Protein AF-A0AAU3Q552-F1 (afdb_monomer_lite)

Secondary structure (DSSP, 8-state):
--HHHHHHHHTT------HHHHHHHHHHHHHHHHHHHHHHHHHHHHHHHHHHTT--HHHHHHHHHHHHHHHHHH----GGGSS-HHHHHHHHHHHHHHHHHHHHTT--STTHHHHHHHHHHHHHHHHHS--S-GGGHHHHHHHHTT-------

Structure (mmCIF, N/CA/C/O backbone):
data_AF-A0AAU3Q552-F1
#
_entry.id   AF-A0AAU3Q552-F1
#
loop_
_atom_site.group_PDB
_atom_site.id
_atom_site.type_symbol
_atom_site.label_atom_id
_atom_site.label_alt_id
_atom_site.label_comp_id
_atom_site.label_asym_id
_atom_site.label_entity_id
_atom_site.label_seq_id
_atom_site.pdbx_PDB_ins_code
_atom_site.Cartn_x
_atom_site.Cartn_y
_atom_site.Cartn_z
_atom_site.occupancy
_atom_site.B_iso_or_equiv
_atom_site.auth_seq_id
_atom_site.auth_comp_id
_atom_site.auth_asym_id
_atom_site.auth_atom_id
_atom_site.pdbx_PDB_model_num
ATOM 1 N N . MET A 1 1 ? 20.291 10.637 -8.465 1.00 35.97 1 MET A N 1
ATOM 2 C CA . MET A 1 1 ? 19.958 10.539 -9.904 1.00 35.97 1 MET A CA 1
ATOM 3 C C . MET A 1 1 ? 18.824 9.532 -10.038 1.00 35.97 1 MET A C 1
ATOM 5 O O . MET A 1 1 ? 18.978 8.457 -9.474 1.00 35.97 1 MET A O 1
ATOM 9 N N . PRO A 1 2 ? 17.691 9.865 -10.677 1.00 43.19 2 PRO A N 1
ATOM 10 C CA . PRO A 1 2 ? 16.568 8.935 -10.830 1.00 43.19 2 PRO A CA 1
ATOM 11 C C . PRO A 1 2 ? 16.908 7.802 -11.822 1.00 43.19 2 PRO A C 1
ATOM 13 O O . PRO A 1 2 ? 17.617 8.043 -12.803 1.00 43.19 2 PRO A O 1
ATOM 16 N N . LEU A 1 3 ? 16.393 6.586 -11.583 1.00 39.28 3 LEU A N 1
ATOM 17 C CA . LEU A 1 3 ? 16.680 5.352 -12.345 1.00 39.28 3 LEU A CA 1
ATOM 18 C C . LEU A 1 3 ? 16.612 5.508 -13.887 1.00 39.28 3 LEU A C 1
ATOM 20 O O . LEU A 1 3 ? 17.524 5.027 -14.566 1.00 39.28 3 LEU A O 1
ATOM 24 N N . PRO A 1 4 ? 15.654 6.261 -14.471 1.00 38.00 4 PRO A N 1
ATOM 25 C CA . PRO A 1 4 ? 15.599 6.469 -15.923 1.00 38.00 4 PRO A CA 1
ATOM 26 C C . PRO A 1 4 ? 16.820 7.210 -16.500 1.00 38.00 4 PRO A C 1
ATOM 28 O O . PRO A 1 4 ? 17.238 6.955 -17.632 1.00 38.00 4 PRO A O 1
ATOM 31 N N . GLN A 1 5 ? 17.433 8.114 -15.727 1.00 40.22 5 GLN A N 1
ATOM 32 C CA . GLN A 1 5 ? 18.609 8.882 -16.159 1.00 40.22 5 GLN A CA 1
ATOM 33 C C . GLN A 1 5 ? 19.901 8.056 -16.069 1.00 40.22 5 GLN A C 1
ATOM 35 O O . GLN A 1 5 ? 20.788 8.218 -16.906 1.00 40.22 5 GLN A O 1
ATOM 40 N N . LEU A 1 6 ? 19.982 7.133 -15.104 1.00 41.03 6 LEU A N 1
ATOM 41 C CA . LEU A 1 6 ? 21.106 6.206 -14.943 1.00 41.03 6 LEU A CA 1
ATOM 42 C C . LEU A 1 6 ? 21.153 5.192 -16.097 1.00 41.03 6 LEU A C 1
ATOM 44 O O . LEU A 1 6 ? 22.203 4.977 -16.698 1.00 41.03 6 LEU A O 1
ATOM 48 N N . LEU A 1 7 ? 19.997 4.636 -16.468 1.00 40.50 7 LEU A N 1
ATOM 49 C CA . LEU A 1 7 ? 19.869 3.709 -17.596 1.00 40.50 7 LEU A CA 1
ATOM 50 C C . LEU A 1 7 ? 20.192 4.392 -18.936 1.00 40.50 7 LEU A C 1
ATOM 52 O O . LEU A 1 7 ? 20.892 3.822 -19.772 1.00 40.50 7 LEU A O 1
ATOM 56 N N . SER A 1 8 ? 19.800 5.660 -19.092 1.00 42.00 8 SER A N 1
ATOM 57 C CA . SER A 1 8 ? 20.157 6.487 -20.257 1.00 42.00 8 SER A CA 1
ATOM 58 C C . SER A 1 8 ? 21.649 6.861 -20.317 1.00 42.00 8 SER A C 1
ATOM 60 O O . SER A 1 8 ? 22.193 7.096 -21.395 1.00 42.00 8 SER A O 1
ATOM 62 N N . ALA A 1 9 ? 22.338 6.949 -19.174 1.00 39.03 9 ALA A N 1
ATOM 63 C CA . ALA A 1 9 ? 23.783 7.182 -19.123 1.00 39.03 9 ALA A CA 1
ATOM 64 C C . ALA A 1 9 ? 24.582 5.914 -19.469 1.00 39.03 9 ALA A C 1
ATOM 66 O O . ALA A 1 9 ? 25.613 6.003 -20.131 1.00 39.03 9 ALA A O 1
ATOM 67 N N . LEU A 1 10 ? 24.075 4.741 -19.081 1.00 43.09 10 LEU A N 1
ATOM 68 C CA . LEU A 1 10 ? 24.686 3.445 -19.384 1.00 43.09 10 LEU A CA 1
ATOM 69 C C . LEU A 1 10 ? 24.481 3.010 -20.847 1.00 43.09 10 LEU A C 1
ATOM 71 O O . LEU A 1 10 ? 25.334 2.316 -21.391 1.00 43.09 10 LEU A O 1
ATOM 75 N N . GLY A 1 11 ? 23.399 3.447 -21.499 1.00 42.31 11 GLY A N 1
ATOM 76 C CA . GLY A 1 11 ? 23.083 3.099 -22.892 1.00 42.31 11 GLY A CA 1
ATOM 77 C C . GLY A 1 11 ? 23.815 3.898 -23.983 1.00 42.31 11 GLY A C 1
ATOM 78 O O . GLY A 1 11 ? 23.613 3.609 -25.155 1.00 42.31 11 GLY A O 1
ATOM 79 N N . ARG A 1 12 ? 24.636 4.908 -23.646 1.00 47.59 12 ARG A N 1
ATOM 80 C CA . ARG A 1 12 ? 25.225 5.842 -24.637 1.00 47.59 12 ARG A CA 1
ATOM 81 C C . ARG A 1 12 ? 26.660 5.548 -25.094 1.00 47.59 12 ARG A C 1
ATOM 83 O O . ARG A 1 12 ? 27.144 6.253 -25.969 1.00 47.59 12 ARG A O 1
ATOM 90 N N . ASN A 1 13 ? 27.321 4.521 -24.562 1.00 40.88 13 ASN A N 1
ATOM 91 C CA . ASN A 1 13 ? 28.683 4.137 -24.963 1.00 40.88 13 ASN A CA 1
ATOM 92 C C . ASN A 1 13 ? 28.707 2.699 -25.495 1.00 40.88 13 ASN A C 1
ATOM 94 O O . ASN A 1 13 ? 29.279 1.802 -24.878 1.00 40.88 13 ASN A O 1
ATOM 98 N N . THR A 1 14 ? 28.046 2.466 -26.624 1.00 44.44 14 THR A N 1
ATOM 99 C CA . THR A 1 14 ? 28.230 1.251 -27.423 1.00 44.44 14 THR A CA 1
ATOM 100 C C . THR A 1 14 ? 29.194 1.582 -28.547 1.00 44.44 14 THR A C 1
ATOM 102 O O . THR A 1 14 ? 28.894 2.506 -29.287 1.00 44.44 14 THR A O 1
ATOM 105 N N . GLU A 1 15 ? 30.334 0.891 -28.612 1.00 44.22 15 GLU A N 1
ATOM 106 C CA . GLU A 1 15 ? 31.037 0.412 -29.817 1.00 44.22 15 GLU A CA 1
ATOM 107 C C . GLU A 1 15 ? 32.335 -0.313 -29.348 1.00 44.22 15 GLU A C 1
ATOM 109 O O . GLU A 1 15 ? 33.225 0.302 -28.766 1.00 44.22 15 GLU A O 1
ATOM 114 N N . HIS A 1 16 ? 32.398 -1.625 -29.628 1.00 43.84 16 HIS A N 1
ATOM 115 C CA . HIS A 1 16 ? 33.562 -2.537 -29.706 1.00 43.84 16 HIS A CA 1
ATOM 116 C C . HIS A 1 16 ? 34.336 -3.004 -28.436 1.00 43.84 16 HIS A C 1
ATOM 118 O O . HIS A 1 16 ? 35.233 -2.322 -27.947 1.00 43.84 16 HIS A O 1
ATOM 124 N N . GLY A 1 17 ? 34.125 -4.283 -28.043 1.00 41.81 17 GLY A N 1
ATOM 125 C CA . GLY A 1 17 ? 35.199 -5.186 -27.566 1.00 41.81 17 GLY A CA 1
ATOM 126 C C . GLY A 1 17 ? 34.921 -6.134 -26.372 1.00 41.81 17 GLY A C 1
ATOM 127 O O . GLY A 1 17 ? 34.948 -5.683 -25.234 1.00 41.81 17 GLY A O 1
ATOM 128 N N . GLY A 1 18 ? 34.844 -7.453 -26.638 1.00 47.19 18 GLY A N 1
ATOM 129 C CA . GLY A 1 18 ? 35.377 -8.558 -25.802 1.00 47.19 18 GLY A CA 1
ATOM 130 C C . GLY A 1 18 ? 34.517 -9.155 -24.664 1.00 47.19 18 GLY A C 1
ATOM 131 O O . GLY A 1 18 ? 34.333 -8.525 -23.629 1.00 47.19 18 GLY A O 1
ATOM 132 N N . ASP A 1 19 ? 34.149 -10.441 -24.789 1.00 57.50 19 ASP A N 1
ATOM 133 C CA . ASP A 1 19 ? 33.317 -11.265 -23.871 1.00 57.50 19 ASP A CA 1
ATOM 134 C C . ASP A 1 19 ? 33.647 -11.211 -22.356 1.00 57.50 19 ASP A C 1
ATOM 136 O O . ASP A 1 19 ? 32.781 -11.492 -21.519 1.00 57.50 19 ASP A O 1
ATOM 140 N N . ASP A 1 20 ? 34.881 -10.879 -21.963 1.00 54.38 20 ASP A N 1
ATOM 141 C CA . ASP A 1 20 ? 35.265 -10.720 -20.547 1.00 54.38 20 ASP A CA 1
ATOM 142 C C . ASP A 1 20 ? 34.963 -9.313 -20.005 1.00 54.38 20 ASP A C 1
ATOM 144 O O . ASP A 1 20 ? 34.508 -9.179 -18.866 1.00 54.38 20 ASP A O 1
ATOM 148 N N . LEU A 1 21 ? 35.106 -8.273 -20.837 1.00 53.97 21 LEU A N 1
ATOM 149 C CA . LEU A 1 21 ? 34.686 -6.910 -20.498 1.00 53.97 21 LEU A CA 1
ATOM 150 C C . LEU A 1 21 ? 33.163 -6.826 -20.371 1.00 53.97 21 LEU A C 1
ATOM 152 O O . LEU A 1 21 ? 32.660 -6.106 -19.509 1.00 53.97 21 LEU A O 1
ATOM 156 N N . ASP A 1 22 ? 32.423 -7.596 -21.168 1.00 52.38 22 ASP A N 1
ATOM 157 C CA . ASP A 1 22 ? 30.962 -7.648 -21.096 1.00 52.38 22 ASP A CA 1
ATOM 158 C C . ASP A 1 22 ? 30.453 -8.404 -19.861 1.00 52.38 22 ASP A C 1
ATOM 160 O O . ASP A 1 22 ? 29.476 -7.975 -19.235 1.00 52.38 22 ASP A O 1
ATOM 164 N N . ARG A 1 23 ? 31.158 -9.456 -19.416 1.00 52.78 23 ARG A N 1
ATOM 165 C CA . ARG A 1 23 ? 30.868 -10.136 -18.140 1.00 52.78 23 ARG A CA 1
ATOM 166 C C . ARG A 1 23 ? 31.178 -9.267 -16.924 1.00 52.78 23 ARG A C 1
ATOM 168 O O . ARG A 1 23 ? 30.370 -9.210 -15.993 1.00 52.78 23 ARG A O 1
ATOM 175 N N . GLU A 1 24 ? 32.307 -8.566 -16.920 1.00 50.38 24 GLU A N 1
ATOM 176 C CA . GLU A 1 24 ? 32.662 -7.639 -15.840 1.00 50.38 24 GLU A CA 1
ATOM 177 C C . GLU A 1 24 ? 31.715 -6.425 -15.793 1.00 50.38 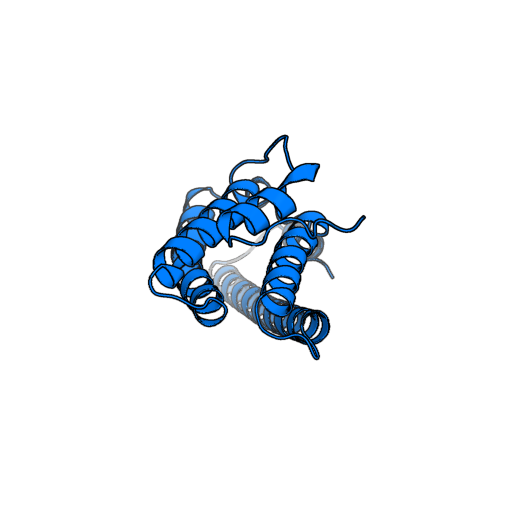24 GLU A C 1
ATOM 179 O O . GLU A 1 24 ? 31.286 -5.998 -14.716 1.00 50.38 24 GLU A O 1
ATOM 184 N N . ARG A 1 25 ? 31.271 -5.940 -16.960 1.00 51.91 25 ARG A N 1
ATOM 185 C CA . ARG A 1 25 ? 30.251 -4.890 -17.098 1.00 51.91 25 ARG A CA 1
ATOM 186 C C . ARG A 1 25 ? 28.877 -5.340 -16.607 1.00 51.91 25 ARG A C 1
ATOM 188 O O . ARG A 1 25 ? 28.225 -4.567 -15.905 1.00 51.91 25 ARG A O 1
ATOM 195 N N . CYS A 1 26 ? 28.444 -6.569 -16.906 1.00 51.38 26 CYS A N 1
ATOM 196 C CA . CYS A 1 26 ? 27.189 -7.119 -16.378 1.00 51.38 26 CYS A CA 1
ATOM 197 C C . CYS A 1 26 ? 27.217 -7.209 -14.850 1.00 51.38 26 CYS A C 1
ATOM 199 O O . CYS A 1 26 ? 26.301 -6.702 -14.207 1.00 51.38 26 CYS A O 1
ATOM 201 N N . ARG A 1 27 ? 28.310 -7.710 -14.258 1.00 57.56 27 ARG A N 1
ATOM 202 C CA . ARG A 1 27 ? 28.470 -7.752 -12.793 1.00 57.56 27 ARG A CA 1
ATOM 203 C C . ARG A 1 27 ? 28.514 -6.365 -12.154 1.00 57.56 27 ARG A C 1
ATOM 205 O O . ARG A 1 27 ? 27.962 -6.162 -11.076 1.00 57.56 27 ARG A O 1
ATOM 212 N N . SER A 1 28 ? 29.172 -5.397 -12.795 1.00 55.84 28 SER A N 1
ATOM 213 C CA . SER A 1 28 ? 29.203 -4.005 -12.327 1.00 55.84 28 SER A CA 1
ATOM 214 C C . SER A 1 28 ? 27.812 -3.364 -12.385 1.00 55.84 28 SER A C 1
ATOM 216 O O . SER A 1 28 ? 27.382 -2.724 -11.426 1.00 55.84 28 SER A O 1
ATOM 218 N N . LYS A 1 29 ? 27.058 -3.622 -13.462 1.00 46.09 29 LYS A N 1
ATOM 219 C CA . LYS A 1 29 ? 25.665 -3.192 -13.629 1.00 46.09 29 LYS A CA 1
ATOM 220 C C . LYS A 1 29 ? 24.749 -3.819 -12.574 1.00 46.09 29 LYS A C 1
ATOM 222 O O . LYS A 1 29 ? 23.992 -3.097 -11.941 1.00 46.09 29 LYS A O 1
ATOM 227 N N . GLU A 1 30 ? 24.847 -5.124 -12.339 1.00 50.50 30 GLU A N 1
ATOM 228 C CA . GLU A 1 30 ? 24.086 -5.846 -11.307 1.00 50.50 30 GLU A CA 1
ATOM 229 C C . GLU A 1 30 ? 24.390 -5.322 -9.901 1.00 50.50 30 GLU A C 1
ATOM 231 O O . GLU A 1 30 ? 23.474 -5.058 -9.124 1.00 50.50 30 GLU A O 1
ATOM 236 N N . ARG A 1 31 ? 25.669 -5.094 -9.580 1.00 50.19 31 ARG A N 1
ATOM 237 C CA . ARG A 1 31 ? 26.078 -4.492 -8.304 1.00 50.19 31 ARG A CA 1
ATOM 238 C C . ARG A 1 31 ? 25.544 -3.076 -8.129 1.00 50.19 31 ARG A C 1
ATOM 240 O O . ARG A 1 31 ? 25.115 -2.727 -7.034 1.00 50.19 31 ARG A O 1
ATOM 247 N N . LEU A 1 32 ? 25.580 -2.264 -9.185 1.00 41.75 32 LEU A N 1
ATOM 248 C CA . LEU A 1 32 ? 25.035 -0.911 -9.176 1.00 41.75 32 LEU A CA 1
ATOM 249 C C . LEU A 1 32 ? 23.518 -0.958 -8.949 1.00 41.75 32 LEU A C 1
ATOM 251 O O . LEU A 1 32 ? 23.028 -0.302 -8.039 1.00 41.75 32 LEU A O 1
ATOM 255 N N . LEU A 1 33 ? 22.788 -1.787 -9.700 1.00 50.19 33 LEU A N 1
ATOM 256 C CA . LEU A 1 33 ? 21.340 -1.973 -9.549 1.00 50.19 33 LEU A CA 1
ATOM 257 C C . LEU A 1 33 ? 20.965 -2.474 -8.149 1.00 50.19 33 LEU A C 1
ATOM 259 O O . LEU A 1 33 ? 20.022 -1.963 -7.556 1.00 50.19 33 LEU A O 1
ATOM 263 N N . SER A 1 34 ? 21.733 -3.407 -7.584 1.00 51.97 34 SER A N 1
ATOM 264 C CA . SER A 1 34 ? 21.527 -3.894 -6.217 1.00 51.97 34 SER A CA 1
ATOM 265 C C . SER A 1 34 ? 21.762 -2.796 -5.171 1.00 51.97 34 SER A C 1
ATOM 267 O O . SER A 1 34 ? 20.921 -2.609 -4.294 1.00 51.97 34 SER A O 1
ATOM 269 N N . ALA A 1 35 ? 22.844 -2.018 -5.289 1.00 46.34 35 ALA A N 1
ATOM 270 C CA . ALA A 1 35 ? 23.133 -0.907 -4.378 1.00 46.34 35 ALA A CA 1
ATOM 271 C C . ALA A 1 35 ? 22.092 0.223 -4.477 1.00 46.34 35 ALA A C 1
ATOM 273 O O . ALA A 1 35 ? 21.699 0.793 -3.458 1.00 46.34 35 ALA A O 1
ATOM 274 N N . PHE A 1 36 ? 21.610 0.521 -5.688 1.00 50.47 36 PHE A N 1
ATOM 275 C CA . PHE A 1 36 ? 20.505 1.457 -5.901 1.00 50.47 36 PHE A CA 1
ATOM 276 C C . PHE A 1 36 ? 19.192 0.920 -5.327 1.00 50.47 36 PHE A C 1
ATOM 278 O O . PHE A 1 36 ? 18.510 1.666 -4.635 1.00 50.47 36 PHE A O 1
ATOM 285 N N . GLY A 1 37 ? 18.880 -0.365 -5.513 1.00 60.16 37 GLY A N 1
ATOM 286 C CA . GLY A 1 37 ? 17.706 -1.001 -4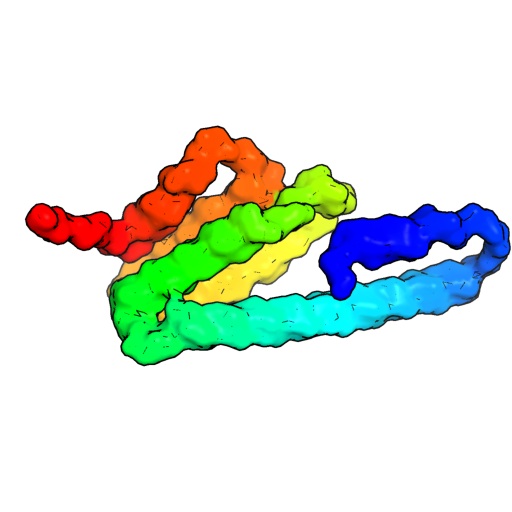.913 1.00 60.16 37 GLY A CA 1
ATOM 287 C C . GLY A 1 37 ? 17.730 -0.954 -3.383 1.00 60.16 37 GLY A C 1
ATOM 288 O O . GLY A 1 37 ? 16.720 -0.644 -2.760 1.00 60.16 37 GLY A O 1
ATOM 289 N N . SER A 1 38 ? 18.893 -1.170 -2.757 1.00 57.12 38 SER A N 1
ATOM 290 C CA . SER A 1 38 ? 19.052 -1.010 -1.304 1.00 57.12 38 SER A CA 1
ATOM 291 C C . SER A 1 38 ? 18.878 0.441 -0.842 1.00 57.12 38 SER A C 1
ATOM 293 O O . SER A 1 38 ? 18.254 0.677 0.190 1.00 57.12 38 SER A O 1
ATOM 295 N N . TYR A 1 39 ? 19.395 1.417 -1.595 1.00 53.34 39 TYR A N 1
ATOM 296 C CA . TYR A 1 39 ? 19.209 2.841 -1.297 1.00 53.34 39 TYR A CA 1
ATOM 297 C C . TYR A 1 39 ? 17.744 3.276 -1.440 1.00 53.34 39 TYR A C 1
ATOM 299 O O . TYR A 1 39 ? 17.216 3.971 -0.572 1.00 53.34 39 TYR A O 1
ATOM 307 N N . GLU A 1 40 ? 17.071 2.849 -2.509 1.00 65.06 40 GLU A N 1
ATOM 308 C CA . GLU A 1 40 ? 15.652 3.131 -2.727 1.00 65.06 40 GLU A CA 1
ATOM 309 C C . GLU A 1 40 ? 14.788 2.482 -1.647 1.00 65.06 40 GLU A C 1
ATOM 311 O O . GLU A 1 40 ? 13.902 3.142 -1.110 1.00 65.06 40 GLU A O 1
ATOM 316 N N . LEU A 1 41 ? 15.093 1.243 -1.253 1.00 66.88 41 LEU A N 1
ATOM 317 C CA . LEU A 1 41 ? 14.395 0.567 -0.163 1.00 66.88 41 LEU A CA 1
ATOM 318 C C . LEU A 1 41 ? 14.576 1.294 1.177 1.00 66.88 41 LEU A C 1
ATOM 320 O O . LEU A 1 41 ? 13.594 1.512 1.882 1.00 66.88 41 LEU A O 1
ATOM 324 N N . ALA A 1 42 ? 15.800 1.717 1.509 1.00 67.62 42 ALA A N 1
ATOM 325 C CA . ALA A 1 42 ? 16.071 2.473 2.733 1.00 67.62 42 ALA A CA 1
ATOM 326 C C . ALA A 1 42 ? 15.335 3.822 2.751 1.00 67.62 42 ALA A C 1
ATOM 328 O O . ALA A 1 42 ? 14.801 4.233 3.781 1.00 67.62 42 ALA A O 1
ATOM 329 N N . LYS A 1 43 ? 15.254 4.494 1.598 1.00 70.75 43 LYS A N 1
ATOM 330 C CA . LYS A 1 43 ? 14.494 5.736 1.452 1.00 70.75 43 LYS A CA 1
ATOM 331 C C . LYS A 1 43 ? 12.988 5.505 1.608 1.00 70.75 43 LYS A C 1
ATOM 333 O O . LYS A 1 43 ? 12.347 6.231 2.355 1.00 70.75 43 LYS A O 1
ATOM 338 N N . ILE A 1 44 ? 12.436 4.483 0.948 1.00 70.75 44 ILE A N 1
ATOM 339 C CA . ILE A 1 44 ? 11.019 4.104 1.072 1.00 70.75 44 ILE A CA 1
ATOM 340 C C . ILE A 1 44 ? 10.678 3.806 2.529 1.00 70.75 44 ILE A C 1
ATOM 342 O O . ILE A 1 44 ? 9.658 4.276 3.022 1.00 70.75 44 ILE A O 1
ATOM 346 N N . GLN A 1 45 ? 11.541 3.061 3.221 1.00 75.19 45 GLN A N 1
ATOM 347 C CA . GLN A 1 45 ? 11.352 2.749 4.629 1.00 75.19 45 GLN A CA 1
ATOM 348 C C . GLN A 1 45 ? 11.338 4.021 5.487 1.00 75.19 45 GLN A C 1
ATOM 350 O O . GLN A 1 45 ? 10.413 4.201 6.271 1.00 75.19 45 GLN A O 1
ATOM 355 N N . SER A 1 46 ? 12.301 4.927 5.299 1.00 78.50 46 SER A N 1
ATOM 356 C CA . SER A 1 46 ? 12.356 6.191 6.042 1.00 78.50 46 SER A CA 1
ATOM 357 C C . SER A 1 46 ? 11.149 7.095 5.766 1.00 78.50 46 SER A C 1
ATOM 359 O O . SER A 1 46 ? 10.571 7.644 6.702 1.00 78.50 46 SER A O 1
ATOM 361 N N . ASP A 1 47 ? 10.731 7.227 4.504 1.00 81.56 47 ASP A N 1
ATOM 362 C CA . ASP A 1 47 ? 9.579 8.053 4.130 1.00 81.56 47 ASP A CA 1
ATOM 363 C C . ASP A 1 47 ? 8.258 7.446 4.660 1.00 81.56 47 ASP A C 1
ATOM 365 O O . ASP A 1 47 ? 7.313 8.178 4.964 1.00 81.56 47 ASP A O 1
ATOM 369 N N . LEU A 1 48 ? 8.181 6.114 4.780 1.00 81.25 48 LEU A N 1
ATOM 370 C CA . LEU A 1 48 ? 7.042 5.397 5.358 1.00 81.25 48 LEU A CA 1
ATOM 371 C C . LEU A 1 48 ? 6.997 5.518 6.886 1.00 81.25 48 LEU A C 1
ATOM 373 O O . LEU A 1 48 ? 5.924 5.721 7.455 1.00 81.25 48 LEU A O 1
ATOM 377 N N . GLU A 1 49 ? 8.148 5.415 7.551 1.00 85.69 49 GLU A N 1
ATOM 378 C CA . GLU A 1 49 ? 8.281 5.651 8.991 1.00 85.69 49 GLU A CA 1
ATOM 379 C C . GLU A 1 49 ? 7.826 7.073 9.336 1.00 85.69 49 GLU A C 1
ATOM 381 O O . GLU A 1 49 ? 6.952 7.240 10.184 1.00 85.69 49 GLU A O 1
ATOM 386 N N . ALA A 1 50 ? 8.299 8.077 8.593 1.00 86.44 50 ALA A N 1
ATOM 387 C CA . ALA A 1 50 ? 7.865 9.462 8.757 1.00 86.44 50 ALA A CA 1
ATOM 388 C C . ALA A 1 50 ? 6.360 9.652 8.488 1.00 86.44 50 ALA A C 1
ATOM 390 O O . ALA A 1 50 ? 5.682 10.374 9.212 1.00 86.44 50 ALA A O 1
ATOM 391 N N . ALA A 1 51 ? 5.807 8.989 7.465 1.00 87.19 51 ALA A N 1
ATOM 392 C CA . ALA A 1 51 ? 4.381 9.087 7.143 1.00 87.19 51 ALA A CA 1
ATOM 393 C C . ALA A 1 51 ? 3.466 8.451 8.204 1.00 87.19 51 ALA A C 1
ATOM 395 O O . ALA A 1 51 ? 2.277 8.758 8.238 1.00 87.19 51 ALA A O 1
ATOM 396 N N . THR A 1 52 ? 3.997 7.556 9.038 1.00 89.06 52 THR A N 1
ATOM 397 C CA . THR A 1 52 ? 3.221 6.794 10.028 1.00 89.06 52 THR A CA 1
ATOM 398 C C . THR A 1 52 ? 3.560 7.146 11.474 1.00 89.06 52 THR A C 1
ATOM 400 O O . THR A 1 52 ? 2.998 6.547 12.394 1.00 89.06 52 THR A O 1
ATOM 403 N N . GLU A 1 53 ? 4.453 8.112 11.689 1.00 91.88 53 GLU A N 1
ATOM 404 C CA . GLU A 1 53 ? 4.908 8.525 13.012 1.00 91.88 53 GLU A CA 1
ATOM 405 C C . GLU A 1 53 ? 3.729 8.979 13.888 1.00 91.88 53 GLU A C 1
ATOM 407 O O . GLU A 1 53 ? 2.908 9.805 13.494 1.00 91.88 53 GLU A O 1
ATOM 412 N N . GLY A 1 54 ? 3.622 8.398 15.086 1.00 90.88 54 GLY A N 1
ATOM 413 C CA . GLY A 1 54 ? 2.559 8.714 16.045 1.00 90.88 54 GLY A CA 1
ATOM 414 C C . GLY A 1 54 ? 1.160 8.196 15.683 1.00 90.88 54 GLY A C 1
ATOM 415 O O . GLY A 1 54 ? 0.243 8.358 16.487 1.00 90.88 54 GLY A O 1
ATOM 416 N N . LEU A 1 55 ? 0.976 7.547 14.527 1.00 91.38 55 LEU A N 1
ATOM 417 C CA . LEU A 1 55 ? -0.314 6.999 14.104 1.00 91.38 55 LEU A CA 1
ATOM 418 C C . LEU A 1 55 ? -0.497 5.555 14.584 1.00 91.38 55 LEU A C 1
ATOM 420 O O . LEU A 1 55 ? 0.443 4.760 14.615 1.00 91.38 55 LEU A O 1
ATOM 424 N N . THR A 1 56 ? -1.736 5.176 14.899 1.00 87.69 56 THR A N 1
ATOM 425 C CA . THR A 1 56 ? -2.115 3.806 15.284 1.00 87.69 56 THR A CA 1
ATOM 426 C C . THR A 1 56 ? -3.418 3.379 14.602 1.00 87.69 56 THR A C 1
ATOM 428 O O . THR A 1 56 ? -4.139 4.212 14.046 1.00 87.69 56 THR A O 1
ATOM 431 N N . GLY A 1 57 ? -3.700 2.070 14.596 1.00 87.12 57 GLY A N 1
ATOM 432 C CA . GLY A 1 57 ? -4.938 1.499 14.051 1.00 87.12 57 GLY A CA 1
ATOM 433 C C . GLY A 1 57 ? -5.251 1.956 12.621 1.00 87.12 57 GLY A C 1
ATOM 434 O O . GLY A 1 57 ? -4.360 2.035 11.770 1.00 87.12 57 GLY A O 1
ATOM 435 N N . ALA A 1 58 ? -6.515 2.307 12.375 1.00 88.12 58 ALA A N 1
ATOM 436 C CA . ALA A 1 58 ? -7.006 2.731 11.063 1.00 88.12 58 ALA A CA 1
ATOM 437 C C . ALA A 1 58 ? -6.281 3.968 10.502 1.00 88.12 58 ALA A C 1
ATOM 439 O O . ALA A 1 58 ? -6.028 4.026 9.303 1.00 88.12 58 ALA A O 1
ATOM 440 N N . ALA A 1 59 ? -5.873 4.920 11.351 1.00 88.19 59 ALA A N 1
ATOM 441 C CA . ALA A 1 59 ? -5.135 6.105 10.906 1.00 88.19 59 ALA A CA 1
ATOM 442 C C . ALA A 1 59 ? -3.738 5.744 10.378 1.00 88.19 59 ALA A C 1
ATOM 444 O O . ALA A 1 59 ? -3.286 6.286 9.370 1.00 88.19 59 ALA A O 1
ATOM 445 N N . ARG A 1 60 ? -3.060 4.783 11.023 1.00 88.62 60 ARG A N 1
ATOM 446 C CA . ARG A 1 60 ? -1.768 4.275 10.540 1.00 88.62 60 ARG A CA 1
ATOM 447 C C . ARG A 1 60 ? -1.924 3.532 9.220 1.00 88.62 60 ARG A C 1
ATOM 449 O O . ARG A 1 60 ? -1.102 3.715 8.328 1.00 88.62 60 ARG A O 1
ATOM 456 N N . LEU A 1 61 ? -2.964 2.710 9.095 1.00 89.00 61 LEU A N 1
ATOM 457 C CA . LEU A 1 61 ? -3.265 2.002 7.855 1.00 89.00 61 LEU A CA 1
ATOM 458 C C . LEU A 1 61 ? -3.564 2.982 6.714 1.00 89.00 61 LEU A C 1
ATOM 460 O O . LEU A 1 61 ? -2.964 2.853 5.651 1.00 89.00 61 LEU A O 1
ATOM 464 N N . ASP A 1 62 ? -4.405 3.994 6.944 1.00 92.88 62 ASP A N 1
ATOM 465 C CA . ASP A 1 62 ? -4.726 5.009 5.934 1.00 92.88 62 ASP A CA 1
ATOM 466 C C . ASP A 1 62 ? -3.473 5.740 5.440 1.00 92.88 62 ASP A C 1
ATOM 468 O O . ASP A 1 62 ? -3.264 5.892 4.237 1.00 92.88 62 ASP A O 1
ATOM 472 N N . ALA A 1 63 ? -2.580 6.113 6.360 1.00 90.75 63 ALA A N 1
ATOM 473 C CA . ALA A 1 63 ? -1.315 6.751 6.017 1.00 90.75 63 ALA A CA 1
ATOM 474 C C . ALA A 1 63 ? -0.406 5.854 5.158 1.00 90.75 63 ALA A C 1
ATOM 476 O O . ALA A 1 63 ? 0.248 6.342 4.233 1.00 90.75 63 ALA A O 1
ATOM 477 N N . VAL A 1 64 ? -0.397 4.539 5.405 1.00 89.81 64 VAL A N 1
ATOM 478 C CA . VAL A 1 64 ? 0.319 3.560 4.566 1.00 89.81 64 VAL A CA 1
ATOM 479 C C . VAL A 1 64 ? -0.308 3.468 3.170 1.00 89.81 64 VAL A C 1
ATOM 481 O O . VAL A 1 64 ? 0.418 3.450 2.176 1.00 89.81 64 VAL A O 1
ATOM 484 N N . LEU A 1 65 ? -1.639 3.452 3.057 1.00 90.94 65 LEU A N 1
ATOM 485 C CA . LEU A 1 65 ? -2.327 3.423 1.758 1.00 90.94 65 LEU A CA 1
ATOM 486 C C . LEU A 1 65 ? -2.073 4.712 0.963 1.00 90.94 65 LEU A C 1
ATOM 488 O O . LEU A 1 65 ? -1.707 4.657 -0.212 1.00 90.94 65 LEU A O 1
ATOM 492 N N . ALA A 1 66 ? -2.169 5.871 1.614 1.00 90.50 66 ALA A N 1
ATOM 493 C CA . ALA A 1 66 ? -1.848 7.164 1.018 1.00 90.50 66 ALA A CA 1
ATOM 494 C C . ALA A 1 66 ? -0.378 7.242 0.573 1.00 90.50 66 ALA A C 1
ATOM 496 O O . ALA A 1 66 ? -0.079 7.784 -0.495 1.00 90.50 66 ALA A O 1
ATOM 497 N N . PHE A 1 67 ? 0.541 6.656 1.349 1.00 86.88 67 PHE A N 1
ATOM 498 C CA . PHE A 1 67 ? 1.944 6.527 0.968 1.00 86.88 67 PHE A CA 1
ATOM 499 C C . PHE A 1 67 ? 2.108 5.729 -0.332 1.00 86.88 67 PHE A C 1
ATOM 501 O O . PHE A 1 67 ? 2.808 6.194 -1.232 1.00 86.88 67 PHE A O 1
ATOM 508 N N . ILE A 1 68 ? 1.442 4.574 -0.462 1.00 83.38 68 ILE A N 1
ATOM 509 C CA . ILE A 1 68 ? 1.483 3.732 -1.671 1.00 83.38 68 ILE A CA 1
ATOM 510 C C . ILE A 1 68 ? 1.024 4.532 -2.900 1.00 83.38 68 ILE A C 1
ATOM 512 O O . ILE A 1 68 ? 1.733 4.571 -3.907 1.00 83.38 68 ILE A O 1
ATOM 516 N N . VAL A 1 69 ? -0.112 5.233 -2.808 1.00 85.19 69 VAL A N 1
ATOM 517 C CA . VAL A 1 69 ? -0.657 6.044 -3.914 1.00 85.19 69 VAL A CA 1
ATOM 518 C C . VAL A 1 69 ? 0.274 7.198 -4.286 1.00 85.19 69 VAL A C 1
ATOM 520 O O . VAL A 1 69 ? 0.523 7.452 -5.469 1.00 85.19 69 VAL A O 1
ATOM 523 N N . ARG A 1 70 ? 0.829 7.895 -3.289 1.00 82.56 70 ARG A N 1
ATOM 524 C CA . ARG A 1 70 ? 1.784 8.988 -3.507 1.00 82.56 70 ARG A CA 1
ATOM 525 C C . ARG A 1 70 ? 3.061 8.488 -4.178 1.00 82.56 70 ARG A C 1
ATOM 527 O O . ARG A 1 70 ? 3.517 9.109 -5.135 1.00 82.56 70 ARG A O 1
ATOM 534 N N . PHE A 1 71 ? 3.612 7.372 -3.700 1.00 73.75 71 PHE A N 1
ATOM 535 C CA . PHE A 1 71 ? 4.809 6.747 -4.263 1.00 73.75 71 PHE A CA 1
ATOM 536 C C . PHE A 1 71 ? 4.605 6.375 -5.739 1.00 73.75 71 PHE A C 1
ATOM 538 O O . PHE A 1 71 ? 5.472 6.646 -6.569 1.00 73.75 71 PHE A O 1
ATOM 545 N N . GLN A 1 72 ?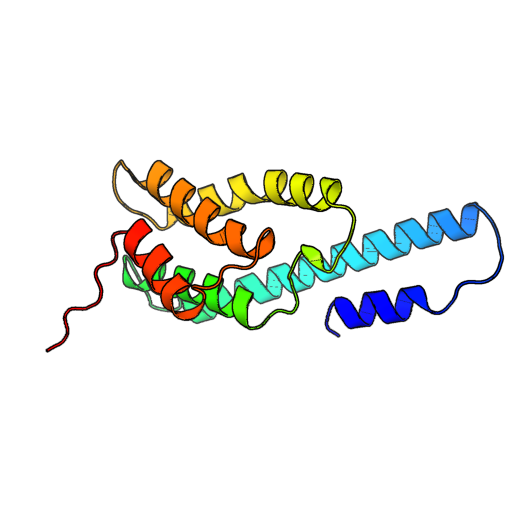 3.427 5.851 -6.084 1.00 70.62 72 GLN A N 1
ATOM 546 C CA . GLN A 1 72 ? 3.040 5.546 -7.465 1.00 70.62 72 GLN A CA 1
ATOM 547 C C . GLN A 1 72 ? 2.864 6.794 -8.337 1.00 70.62 72 GLN A C 1
ATOM 549 O O . GLN A 1 72 ? 3.300 6.819 -9.484 1.00 70.62 72 GLN A O 1
ATOM 554 N N . SER A 1 73 ? 2.256 7.848 -7.793 1.00 68.88 73 SER A N 1
ATOM 555 C CA . SER A 1 73 ? 1.913 9.060 -8.550 1.00 68.88 73 SER A CA 1
ATOM 556 C C . SER A 1 73 ? 3.115 9.971 -8.816 1.00 68.88 73 SER A C 1
ATOM 558 O O . SER A 1 73 ? 3.137 10.701 -9.804 1.00 68.88 73 SER A O 1
ATOM 560 N N . GLN A 1 74 ? 4.121 9.946 -7.937 1.00 63.06 74 GLN A N 1
ATOM 561 C CA . GLN A 1 74 ? 5.332 10.767 -8.054 1.00 63.06 74 GLN A CA 1
ATOM 562 C C . GLN A 1 74 ? 6.447 10.100 -8.879 1.00 63.06 74 GLN A C 1
ATOM 564 O O . GLN A 1 74 ? 7.455 10.741 -9.182 1.00 63.06 74 GLN A O 1
ATOM 569 N N . GLY A 1 75 ? 6.292 8.824 -9.244 1.00 54.56 75 GLY A N 1
ATOM 570 C CA . GLY A 1 75 ? 7.318 8.028 -9.908 1.00 54.56 75 GLY A CA 1
ATOM 571 C C . GLY A 1 75 ? 7.022 7.747 -11.380 1.00 54.56 75 GLY A C 1
ATOM 572 O O . GLY A 1 75 ? 5.986 7.200 -11.735 1.00 54.56 75 GLY A O 1
ATOM 573 N N . THR A 1 76 ? 8.007 7.988 -12.243 1.00 46.44 76 THR A N 1
ATOM 574 C CA . THR A 1 76 ? 8.122 7.469 -13.623 1.00 46.44 76 THR A CA 1
ATOM 575 C C . THR A 1 76 ? 8.306 5.933 -13.671 1.00 46.44 76 THR A C 1
ATOM 577 O O . THR A 1 76 ? 9.009 5.413 -14.531 1.00 46.44 76 THR A O 1
ATOM 580 N N . TYR A 1 77 ? 7.705 5.192 -12.737 1.00 50.16 77 TYR A N 1
ATOM 581 C CA . TYR A 1 77 ? 7.789 3.738 -12.588 1.00 50.16 77 TYR A CA 1
ATOM 582 C C . TYR A 1 77 ? 6.526 3.077 -13.143 1.00 50.16 77 TYR A C 1
ATOM 584 O O . TYR A 1 77 ? 5.846 2.313 -12.468 1.00 50.16 77 TYR A O 1
ATOM 592 N N . SER A 1 78 ? 6.196 3.370 -14.399 1.00 51.16 78 SER A N 1
ATOM 593 C CA . SER A 1 78 ? 5.392 2.403 -15.136 1.00 51.16 78 SER A CA 1
ATOM 594 C C . SER A 1 78 ? 6.367 1.334 -15.605 1.00 51.16 78 SER A C 1
ATOM 596 O O . SER A 1 78 ? 7.261 1.634 -16.398 1.00 51.16 78 SER A O 1
ATOM 598 N N . LEU A 1 79 ? 6.234 0.110 -15.086 1.00 49.16 79 LEU A N 1
ATOM 599 C CA . LEU A 1 79 ? 7.043 -1.034 -15.525 1.00 49.16 79 LEU A CA 1
ATOM 600 C C . LEU A 1 79 ? 6.876 -1.269 -17.038 1.00 49.16 79 LEU A C 1
ATOM 602 O O . LEU A 1 79 ? 7.791 -1.755 -17.687 1.00 49.16 79 LEU A O 1
ATOM 606 N N . SER A 1 80 ? 5.785 -0.768 -17.632 1.00 47.53 80 SER A N 1
ATOM 607 C CA . SER A 1 80 ? 5.600 -0.684 -19.087 1.00 47.53 80 SER A CA 1
ATOM 608 C C . SER A 1 80 ? 6.685 0.107 -19.843 1.00 47.53 80 SER A C 1
ATOM 610 O O . SER A 1 80 ? 6.849 -0.086 -21.045 1.00 47.53 80 SER A O 1
ATOM 612 N N . ARG A 1 81 ? 7.441 0.999 -19.177 1.00 52.56 81 ARG A N 1
ATOM 613 C CA . ARG A 1 81 ? 8.536 1.789 -19.784 1.00 52.56 81 ARG A CA 1
ATOM 614 C C . ARG A 1 81 ? 9.921 1.179 -19.561 1.00 52.56 81 ARG A C 1
ATOM 616 O O . ARG A 1 81 ? 10.898 1.718 -20.080 1.00 52.56 81 ARG A O 1
ATOM 623 N N . LEU A 1 82 ? 10.021 0.089 -18.799 1.00 49.50 82 LEU A N 1
ATOM 624 C CA . LEU A 1 82 ? 11.275 -0.572 -18.457 1.00 49.50 82 LEU A CA 1
ATOM 625 C C . LEU A 1 82 ? 11.139 -2.097 -18.602 1.00 49.50 82 LEU A C 1
ATOM 627 O O . LEU A 1 82 ? 10.749 -2.778 -17.664 1.00 49.50 82 LEU A O 1
ATOM 631 N N . VAL A 1 83 ? 11.652 -2.601 -19.730 1.00 53.53 83 VAL A N 1
ATOM 632 C CA . VAL A 1 83 ? 12.108 -3.993 -19.944 1.00 53.53 83 VAL A CA 1
ATOM 633 C C . VAL A 1 83 ? 11.000 -5.035 -20.206 1.00 53.53 83 VAL A C 1
ATOM 635 O O . VAL A 1 83 ? 9.821 -4.807 -19.964 1.00 53.53 83 VAL A O 1
ATOM 638 N N . GLU A 1 84 ? 11.416 -6.152 -20.813 1.00 63.16 84 GLU A N 1
ATOM 639 C CA . GLU A 1 84 ? 10.645 -7.342 -21.196 1.00 63.16 84 GLU A CA 1
ATOM 640 C C . GLU A 1 84 ? 9.555 -7.730 -20.181 1.00 63.16 84 GLU A C 1
ATOM 642 O O . GLU A 1 84 ? 9.807 -7.833 -18.979 1.00 63.16 84 GLU A O 1
ATOM 647 N N . VAL A 1 85 ? 8.345 -7.987 -20.690 1.00 67.06 85 VAL A N 1
ATOM 648 C CA . VAL A 1 85 ? 7.138 -8.282 -19.895 1.00 67.06 85 VAL A CA 1
ATOM 649 C C . VAL A 1 85 ? 7.359 -9.437 -18.913 1.00 67.06 85 VAL A C 1
ATOM 651 O O . VAL A 1 85 ? 6.909 -9.357 -17.773 1.00 67.06 85 VAL A O 1
ATOM 654 N N . ASP A 1 86 ? 8.099 -10.469 -19.315 1.00 72.19 86 ASP A N 1
ATOM 655 C CA . ASP A 1 86 ? 8.339 -11.656 -18.486 1.00 72.19 86 ASP A CA 1
ATOM 656 C C . ASP A 1 86 ? 9.132 -11.323 -17.213 1.00 72.19 86 ASP A C 1
ATOM 658 O O . ASP A 1 86 ? 8.765 -11.754 -16.120 1.00 72.19 86 ASP A O 1
ATOM 662 N N . TYR A 1 87 ? 10.149 -10.460 -17.314 1.00 69.44 87 TYR A N 1
ATOM 663 C CA . TYR A 1 87 ? 10.933 -10.021 -16.155 1.00 69.44 87 TYR A CA 1
ATOM 664 C C . TYR A 1 87 ? 10.080 -9.230 -15.154 1.00 69.44 87 TYR A C 1
ATOM 666 O O . TYR A 1 87 ? 10.206 -9.392 -13.939 1.00 69.44 87 TYR A O 1
ATOM 674 N N . VAL A 1 88 ? 9.190 -8.373 -15.663 1.00 71.00 88 VAL A N 1
ATOM 675 C CA . VAL A 1 88 ? 8.268 -7.583 -14.839 1.00 71.00 88 VAL A CA 1
ATOM 676 C C . VAL A 1 88 ? 7.305 -8.492 -14.078 1.00 71.00 88 VAL A C 1
ATOM 678 O O . VAL A 1 88 ? 7.083 -8.291 -12.883 1.00 71.00 88 VAL A O 1
ATOM 681 N N . LEU A 1 89 ? 6.749 -9.502 -14.749 1.00 77.88 89 LEU A N 1
ATOM 682 C CA . LEU A 1 89 ? 5.830 -10.454 -14.131 1.00 77.88 89 LEU A CA 1
ATOM 683 C C . LEU A 1 89 ? 6.524 -11.310 -13.065 1.00 77.88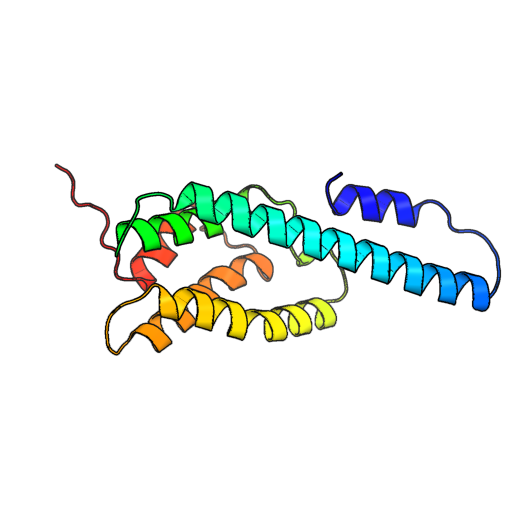 89 LEU A C 1
ATOM 685 O O . LEU A 1 89 ? 5.960 -11.491 -11.983 1.00 77.88 89 LEU A O 1
ATOM 689 N N . ASP A 1 90 ? 7.753 -11.761 -13.321 1.00 77.38 90 ASP A N 1
ATOM 690 C CA . ASP A 1 90 ? 8.558 -12.509 -12.350 1.00 77.38 90 ASP A CA 1
ATOM 691 C C . ASP A 1 90 ? 8.875 -11.674 -11.103 1.00 77.38 90 ASP A C 1
ATOM 693 O O . ASP A 1 90 ? 8.782 -12.161 -9.970 1.00 77.38 90 ASP A O 1
ATOM 697 N N . GLU A 1 91 ? 9.208 -10.395 -11.284 1.00 72.62 91 GLU A N 1
ATOM 698 C CA . GLU A 1 91 ? 9.496 -9.501 -10.166 1.00 72.62 91 GLU A CA 1
ATOM 699 C C . GLU A 1 91 ? 8.242 -9.195 -9.341 1.00 72.62 91 GLU A C 1
ATOM 701 O O . GLU A 1 91 ? 8.268 -9.263 -8.109 1.00 72.62 91 GLU A O 1
ATOM 706 N N . VAL A 1 92 ? 7.111 -8.943 -10.004 1.00 78.31 92 VAL A N 1
ATOM 707 C CA . VAL A 1 92 ? 5.816 -8.776 -9.335 1.00 78.31 92 VAL A CA 1
ATOM 708 C C . VAL A 1 92 ? 5.460 -10.037 -8.544 1.00 78.31 92 VAL A C 1
ATOM 710 O O . VAL A 1 92 ? 5.122 -9.941 -7.362 1.00 78.31 92 VAL A O 1
ATOM 713 N N . ALA A 1 93 ? 5.601 -11.226 -9.137 1.00 82.31 93 ALA A N 1
ATOM 714 C CA . ALA A 1 93 ? 5.340 -12.495 -8.458 1.00 82.31 93 ALA A CA 1
ATOM 715 C C . ALA A 1 93 ? 6.214 -12.682 -7.203 1.00 82.31 93 ALA A C 1
ATOM 717 O O . ALA A 1 93 ? 5.734 -13.190 -6.184 1.00 82.31 93 ALA A O 1
ATOM 718 N N . ARG A 1 94 ? 7.470 -12.221 -7.244 1.00 78.69 94 ARG A N 1
ATOM 719 C CA . ARG A 1 94 ? 8.410 -12.247 -6.113 1.00 78.69 94 ARG A CA 1
ATOM 720 C C . ARG A 1 94 ? 7.995 -11.299 -4.983 1.00 78.69 94 ARG A C 1
ATOM 722 O O . ARG A 1 94 ? 8.070 -11.671 -3.810 1.00 78.69 94 ARG A O 1
ATOM 729 N N . VAL A 1 95 ? 7.560 -10.085 -5.321 1.00 78.25 95 VAL A N 1
ATOM 730 C CA . VAL A 1 95 ? 7.284 -8.998 -4.362 1.00 78.25 95 VAL A CA 1
ATOM 731 C C . VAL A 1 95 ? 5.898 -9.101 -3.719 1.00 78.25 95 VAL A C 1
ATOM 733 O O . VAL A 1 95 ? 5.752 -8.821 -2.525 1.00 78.25 95 VAL A O 1
ATOM 736 N N . LEU A 1 96 ? 4.883 -9.549 -4.464 1.00 81.94 96 LEU A N 1
ATOM 737 C CA . LEU A 1 96 ? 3.499 -9.694 -3.991 1.00 81.94 96 LEU A CA 1
ATOM 738 C C . LEU A 1 96 ? 3.361 -10.353 -2.598 1.00 81.94 96 LEU A C 1
ATOM 740 O O . LEU A 1 96 ? 2.697 -9.773 -1.730 1.00 81.94 96 LEU A O 1
ATOM 744 N N . PRO A 1 97 ? 3.966 -11.526 -2.308 1.00 83.56 97 PRO A N 1
ATOM 745 C CA . PRO A 1 97 ? 3.827 -12.163 -0.998 1.00 83.56 97 PRO A CA 1
ATOM 746 C C . PRO A 1 97 ? 4.496 -11.377 0.138 1.00 83.56 97 PRO A C 1
ATOM 748 O O . PRO A 1 97 ? 4.047 -11.479 1.283 1.00 83.56 97 PRO A O 1
ATOM 751 N N . ILE A 1 98 ? 5.540 -10.596 -0.156 1.00 83.19 98 ILE A N 1
ATOM 752 C CA . ILE A 1 98 ? 6.225 -9.743 0.823 1.00 83.19 98 ILE A CA 1
ATOM 753 C C . ILE A 1 98 ? 5.312 -8.577 1.205 1.00 83.19 98 ILE A C 1
ATOM 755 O O . ILE A 1 98 ? 5.039 -8.379 2.390 1.00 83.19 98 ILE A O 1
ATOM 759 N N . MET A 1 99 ? 4.770 -7.870 0.207 1.00 80.88 99 MET A N 1
ATOM 760 C CA . MET A 1 99 ? 3.823 -6.774 0.429 1.00 80.88 99 MET A CA 1
ATOM 761 C C . MET A 1 99 ? 2.576 -7.248 1.173 1.00 80.88 99 MET A C 1
ATOM 763 O O . MET A 1 99 ? 2.150 -6.605 2.128 1.00 80.88 99 MET A O 1
ATOM 767 N N . ARG A 1 100 ? 2.027 -8.411 0.801 1.00 89.94 100 ARG A N 1
ATOM 768 C CA . ARG A 1 100 ? 0.849 -8.982 1.467 1.00 89.94 100 ARG A CA 1
ATOM 769 C C . ARG A 1 100 ? 1.098 -9.195 2.956 1.00 89.94 100 ARG A C 1
ATOM 771 O O . ARG A 1 100 ? 0.304 -8.739 3.766 1.00 89.94 100 ARG A O 1
ATOM 778 N N . ARG A 1 101 ? 2.207 -9.848 3.319 1.00 86.88 101 ARG A N 1
ATOM 779 C CA . ARG A 1 101 ? 2.568 -10.091 4.728 1.00 86.88 101 ARG A CA 1
ATOM 780 C C . ARG A 1 101 ? 2.828 -8.800 5.495 1.00 86.88 101 ARG A C 1
ATOM 782 O O . ARG A 1 101 ? 2.603 -8.759 6.698 1.00 86.88 101 ARG A O 1
ATOM 789 N N . PHE A 1 102 ? 3.356 -7.778 4.826 1.00 84.50 102 PHE A N 1
ATOM 790 C CA . PHE A 1 102 ? 3.552 -6.471 5.437 1.00 84.50 102 PHE A CA 1
ATOM 791 C C . PHE A 1 102 ? 2.207 -5.811 5.765 1.00 84.50 102 PHE A C 1
ATOM 793 O O . PHE A 1 102 ? 1.996 -5.449 6.916 1.00 84.50 102 PHE A O 1
ATOM 800 N N . ILE A 1 103 ? 1.291 -5.731 4.794 1.00 84.81 103 ILE A N 1
ATOM 801 C CA . ILE A 1 103 ? -0.040 -5.131 4.978 1.00 84.81 103 ILE A CA 1
ATOM 802 C C . ILE A 1 103 ? -0.886 -5.922 5.982 1.00 84.81 103 ILE A C 1
ATOM 804 O O . ILE A 1 103 ? -1.534 -5.322 6.827 1.00 84.81 103 ILE A O 1
ATOM 808 N N . GLU A 1 104 ? -0.833 -7.255 5.951 1.00 92.12 104 GLU A N 1
ATOM 809 C CA . GLU A 1 104 ? -1.549 -8.125 6.897 1.00 92.12 104 GLU A CA 1
ATOM 810 C C . GLU A 1 104 ? -1.222 -7.794 8.361 1.00 92.12 104 GLU A C 1
ATOM 812 O O . GLU A 1 104 ? -2.116 -7.769 9.193 1.00 92.12 104 GLU A O 1
ATOM 817 N N . LYS A 1 105 ? 0.034 -7.446 8.676 1.00 87.94 105 LYS A N 1
ATOM 818 C CA . LYS A 1 105 ? 0.452 -7.048 10.036 1.00 87.94 105 LYS A CA 1
ATOM 819 C C . LYS A 1 105 ? -0.099 -5.695 10.497 1.00 87.94 105 LYS A C 1
ATOM 821 O O . LYS A 1 105 ? 0.110 -5.323 11.649 1.00 87.94 105 LYS A O 1
ATOM 826 N N . LEU A 1 106 ? -0.689 -4.923 9.589 1.00 84.06 106 LEU A N 1
ATOM 827 C CA . LEU A 1 106 ? -1.289 -3.618 9.868 1.00 84.06 106 LEU A CA 1
ATOM 828 C C . LEU A 1 106 ? -2.808 -3.703 10.033 1.00 84.06 106 LEU A C 1
ATOM 830 O O . LEU A 1 106 ? -3.430 -2.692 10.346 1.00 84.06 106 LEU A O 1
ATOM 834 N N . LEU A 1 107 ? -3.386 -4.872 9.763 1.00 86.75 107 LEU A N 1
ATOM 835 C CA . LEU A 1 107 ? -4.815 -5.123 9.790 1.00 86.75 107 LEU A CA 1
ATOM 836 C C . LEU A 1 107 ? -5.176 -5.913 11.045 1.00 86.75 107 LEU A C 1
ATOM 838 O O . LEU A 1 107 ? -4.431 -6.794 11.473 1.00 86.75 107 LEU A O 1
ATOM 842 N N . ASP A 1 108 ? -6.356 -5.622 11.578 1.00 85.75 108 ASP A N 1
ATOM 843 C CA . ASP A 1 108 ? -6.973 -6.376 12.662 1.00 85.75 108 ASP A CA 1
ATOM 844 C C . ASP A 1 108 ? -8.100 -7.269 12.109 1.00 85.75 108 ASP A C 1
ATOM 846 O O . ASP A 1 108 ? -8.683 -6.982 11.062 1.00 85.75 108 ASP A O 1
ATOM 850 N N . GLY A 1 109 ? -8.441 -8.333 12.841 1.00 87.88 109 GLY A N 1
ATOM 851 C CA . GLY A 1 109 ? -9.581 -9.207 12.540 1.00 87.88 109 GLY A CA 1
ATOM 852 C C . GLY A 1 109 ? -9.263 -10.432 11.677 1.00 87.88 109 GLY A C 1
ATOM 853 O O . GLY A 1 109 ? -8.202 -10.546 11.063 1.00 87.88 109 GLY A O 1
ATOM 854 N N . ASP A 1 110 ? -10.212 -11.369 11.640 1.00 89.88 110 ASP A N 1
ATOM 855 C CA . ASP A 1 110 ? -10.034 -12.691 11.018 1.00 89.88 110 ASP A CA 1
ATOM 856 C C . ASP A 1 110 ? -9.888 -12.623 9.483 1.00 89.88 110 ASP A C 1
ATOM 858 O O . ASP A 1 110 ? -9.255 -13.487 8.874 1.00 89.88 110 ASP A O 1
ATOM 862 N N . ASP A 1 111 ? -10.402 -11.557 8.860 1.00 92.62 111 ASP A N 1
ATOM 863 C CA . ASP A 1 111 ? -10.331 -11.324 7.412 1.00 92.62 111 ASP A CA 1
ATOM 864 C C . ASP A 1 111 ? -9.044 -10.604 6.961 1.00 92.62 111 ASP A C 1
ATOM 866 O O . ASP A 1 111 ? -8.837 -10.400 5.757 1.00 92.62 111 ASP A O 1
ATOM 870 N N . ALA A 1 112 ? -8.140 -10.249 7.886 1.00 92.12 112 ALA A N 1
ATOM 871 C CA . ALA A 1 112 ? -6.889 -9.541 7.589 1.00 92.12 112 ALA A CA 1
ATOM 872 C C . ALA A 1 112 ? -6.067 -10.161 6.433 1.00 92.12 112 ALA A C 1
ATOM 874 O O . ALA A 1 112 ? -5.600 -9.408 5.567 1.00 92.12 112 ALA A O 1
ATOM 875 N N . PRO A 1 113 ? -5.921 -11.501 6.313 1.00 94.44 113 PRO A N 1
ATOM 876 C CA . PRO A 1 113 ? -5.199 -12.102 5.192 1.00 94.44 113 PRO A CA 1
ATOM 877 C C . PRO A 1 113 ? -5.862 -11.848 3.832 1.00 94.44 113 PRO A C 1
ATOM 879 O O . PRO A 1 113 ? -5.163 -11.652 2.833 1.00 94.44 113 PRO A O 1
ATOM 882 N N . VAL A 1 114 ? -7.199 -11.853 3.784 1.00 96.06 114 VAL A N 1
ATOM 883 C CA . VAL A 1 114 ? -7.985 -11.636 2.560 1.00 96.06 114 VAL A CA 1
ATOM 884 C C . VAL A 1 114 ? -7.907 -10.171 2.154 1.00 96.06 114 VAL A C 1
ATOM 886 O O . VAL A 1 114 ? -7.550 -9.873 1.014 1.00 96.06 114 VAL A O 1
ATOM 889 N N . VAL A 1 115 ? -8.144 -9.261 3.099 1.00 94.31 115 VAL A N 1
ATOM 890 C CA . VAL A 1 115 ? -8.068 -7.811 2.887 1.00 94.31 115 VAL A CA 1
ATOM 891 C C . VAL A 1 115 ? -6.676 -7.398 2.405 1.00 94.31 115 VAL A C 1
ATOM 893 O O . VAL A 1 115 ? -6.555 -6.724 1.380 1.00 94.31 115 VAL A O 1
ATOM 896 N N . ALA A 1 116 ? -5.610 -7.879 3.055 1.00 92.00 116 ALA A N 1
ATOM 897 C CA . ALA A 1 116 ? -4.237 -7.611 2.625 1.00 92.00 116 ALA A CA 1
ATOM 898 C C . ALA A 1 116 ? -3.981 -8.077 1.187 1.00 92.00 116 ALA A C 1
ATOM 900 O O . ALA A 1 116 ? -3.357 -7.375 0.389 1.00 92.00 116 ALA A O 1
ATOM 901 N N . ALA A 1 117 ? -4.466 -9.270 0.838 1.00 94.44 117 ALA A N 1
ATOM 902 C CA . ALA A 1 117 ? -4.289 -9.821 -0.496 1.00 94.44 117 ALA A CA 1
ATOM 903 C C . ALA A 1 117 ? -5.090 -9.045 -1.559 1.00 94.44 117 ALA A C 1
ATOM 905 O O . ALA A 1 117 ? -4.652 -8.969 -2.709 1.00 94.44 117 ALA A O 1
ATOM 906 N N . THR A 1 118 ? -6.234 -8.463 -1.197 1.00 95.56 118 THR A N 1
ATOM 907 C CA . THR A 1 118 ? -7.020 -7.574 -2.064 1.00 95.56 118 THR A CA 1
ATOM 908 C C . THR A 1 118 ? -6.293 -6.253 -2.291 1.00 95.56 118 THR A C 1
ATOM 910 O O . THR A 1 118 ? -6.020 -5.911 -3.441 1.00 95.56 118 THR A O 1
ATOM 913 N N . ILE A 1 119 ? -5.892 -5.567 -1.214 1.00 91.88 119 ILE A N 1
ATOM 914 C CA . ILE A 1 119 ? -5.155 -4.292 -1.264 1.00 91.88 119 ILE A CA 1
ATOM 915 C C . ILE A 1 119 ? -3.931 -4.417 -2.166 1.00 91.88 119 ILE A C 1
ATOM 917 O O . ILE A 1 119 ? -3.720 -3.584 -3.037 1.00 91.88 119 ILE A O 1
ATOM 921 N N . VAL A 1 120 ? -3.142 -5.479 -2.004 1.00 89.25 120 VAL A N 1
ATOM 922 C CA . VAL A 1 120 ? -1.916 -5.672 -2.784 1.00 89.25 120 VAL A CA 1
ATOM 923 C C . VAL A 1 120 ? -2.195 -5.889 -4.275 1.00 89.25 120 VAL A C 1
ATOM 925 O O . VAL A 1 120 ? -1.476 -5.344 -5.108 1.00 89.25 120 VAL A O 1
ATOM 928 N N . ARG A 1 121 ? -3.241 -6.640 -4.645 1.00 90.69 121 ARG A N 1
ATOM 929 C CA . ARG A 1 121 ? -3.599 -6.840 -6.063 1.00 90.69 121 ARG A CA 1
ATOM 930 C C . ARG A 1 121 ? -4.120 -5.558 -6.709 1.00 90.69 121 ARG A C 1
ATOM 932 O O . ARG A 1 121 ? -3.727 -5.247 -7.833 1.00 90.69 121 ARG A O 1
ATOM 939 N N . VAL A 1 122 ? -4.946 -4.799 -5.988 1.00 90.19 122 VAL A N 1
ATOM 940 C CA . VAL A 1 122 ? -5.406 -3.474 -6.428 1.00 90.19 122 VAL A CA 1
ATOM 941 C C . VAL A 1 122 ? -4.212 -2.526 -6.555 1.00 90.19 122 VAL A C 1
ATOM 943 O O . VAL A 1 122 ? -4.062 -1.877 -7.580 1.00 90.19 122 VAL A O 1
ATOM 946 N N . ALA A 1 123 ? -3.295 -2.530 -5.583 1.00 85.94 123 ALA A N 1
ATOM 947 C CA . ALA A 1 123 ? -2.100 -1.692 -5.582 1.00 85.94 123 ALA A CA 1
ATOM 948 C C . ALA A 1 123 ? -1.132 -1.983 -6.742 1.00 85.94 123 ALA A C 1
ATOM 950 O O . ALA A 1 123 ? -0.481 -1.062 -7.229 1.00 85.94 123 ALA A O 1
ATOM 951 N N . VAL A 1 124 ? -1.016 -3.249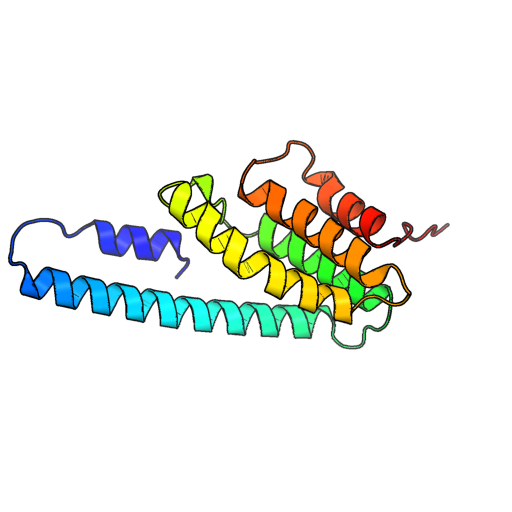 -7.163 1.00 83.75 124 VAL A N 1
ATOM 952 C CA . VAL A 1 124 ? -0.115 -3.683 -8.245 1.00 83.75 124 VAL A CA 1
ATOM 953 C C . VAL A 1 124 ? -0.693 -3.430 -9.638 1.00 83.75 124 VAL A C 1
ATOM 955 O O . VAL A 1 124 ? 0.066 -3.176 -10.571 1.00 83.75 124 VAL A O 1
ATOM 958 N N . SER A 1 125 ? -2.018 -3.472 -9.794 1.00 85.25 125 SER A N 1
ATOM 959 C CA . SER A 1 125 ? -2.665 -3.383 -11.112 1.00 85.25 125 SER A CA 1
ATOM 960 C C . SER A 1 125 ? -2.248 -2.136 -11.920 1.00 85.25 125 SER A C 1
ATOM 962 O O . SER A 1 125 ? -1.834 -2.317 -13.069 1.00 85.25 125 SER A O 1
ATOM 964 N N . PRO A 1 126 ? -2.196 -0.916 -11.337 1.00 78.38 126 PRO A N 1
ATOM 965 C CA . PRO A 1 126 ? -1.771 0.298 -12.044 1.00 78.38 126 PRO A CA 1
ATOM 966 C C . PRO A 1 126 ? -0.320 0.302 -12.545 1.00 78.38 126 PRO A C 1
ATOM 968 O O . PRO A 1 126 ? 0.023 1.102 -13.416 1.00 78.38 126 PRO A O 1
ATOM 971 N N . TYR A 1 127 ? 0.548 -0.569 -12.011 1.00 70.88 127 TYR A N 1
ATOM 972 C CA . TYR A 1 127 ? 1.926 -0.710 -12.500 1.00 70.88 127 TYR A CA 1
ATOM 973 C C . TYR A 1 127 ? 2.006 -1.487 -13.815 1.00 70.88 127 TYR A C 1
ATOM 975 O O . TYR A 1 127 ? 2.920 -1.247 -14.609 1.00 70.88 127 TYR A O 1
ATOM 983 N N . LEU A 1 128 ? 1.080 -2.429 -14.015 1.00 75.19 128 LEU A N 1
ATOM 984 C CA . LEU A 1 128 ? 1.009 -3.288 -15.196 1.00 75.19 128 LEU A CA 1
ATOM 985 C C . LEU A 1 128 ? 0.143 -2.656 -16.284 1.00 75.19 128 LEU A C 1
ATOM 987 O O . LEU A 1 128 ? 0.506 -2.676 -17.458 1.00 75.19 128 LEU A O 1
ATOM 991 N N . ILE A 1 129 ? -1.000 -2.099 -15.884 1.00 78.06 129 ILE A N 1
ATOM 992 C CA . ILE A 1 129 ? -1.996 -1.516 -16.777 1.00 78.06 129 ILE A CA 1
ATOM 993 C C . ILE A 1 129 ? -2.429 -0.184 -16.176 1.00 78.06 129 ILE A C 1
ATOM 995 O O . ILE A 1 129 ? -2.963 -0.137 -15.073 1.00 78.06 129 ILE A O 1
ATOM 999 N N . GLU A 1 130 ? -2.190 0.904 -16.900 1.00 75.38 130 GLU A N 1
ATOM 1000 C CA . GLU A 1 130 ? -2.579 2.240 -16.457 1.00 75.38 130 GLU A CA 1
ATOM 1001 C C . GLU A 1 130 ? -4.113 2.363 -16.419 1.00 75.38 130 GLU A C 1
ATOM 1003 O O . GLU A 1 130 ? -4.776 2.162 -17.435 1.00 75.38 130 GLU A O 1
ATOM 1008 N N . GLY A 1 131 ? -4.664 2.671 -15.241 1.00 72.69 131 GLY A N 1
ATOM 1009 C CA . GLY A 1 131 ? -6.093 2.940 -15.052 1.00 72.69 131 GLY A CA 1
ATOM 1010 C C . GLY A 1 131 ? -6.480 4.377 -15.415 1.00 72.69 131 GLY A C 1
ATOM 1011 O O . GLY A 1 131 ? -5.646 5.289 -15.378 1.00 72.69 131 GLY A O 1
ATOM 1012 N N . ASP A 1 132 ? -7.756 4.586 -15.738 1.00 79.25 132 ASP A N 1
ATOM 1013 C CA . ASP A 1 132 ? -8.384 5.893 -15.990 1.00 79.25 132 ASP A CA 1
ATOM 1014 C C . ASP A 1 132 ? -8.970 6.544 -14.718 1.00 79.25 132 ASP A C 1
ATOM 1016 O O . ASP A 1 132 ? -9.420 7.689 -14.735 1.00 79.25 132 ASP A O 1
ATOM 1020 N N . ASP A 1 133 ? -8.887 5.847 -13.588 1.00 80.69 133 ASP A N 1
ATOM 1021 C CA . ASP A 1 133 ? -9.534 6.129 -12.305 1.00 80.69 133 ASP A CA 1
ATOM 1022 C C . ASP A 1 133 ? -8.555 6.580 -11.205 1.00 80.69 133 ASP A C 1
ATOM 1024 O O . ASP A 1 133 ? -8.876 6.563 -10.015 1.00 80.69 133 ASP A O 1
ATOM 1028 N N . LYS A 1 134 ? -7.358 7.042 -11.589 1.00 74.88 134 LYS A N 1
ATOM 1029 C CA . LYS A 1 134 ? -6.271 7.420 -10.664 1.00 74.88 134 LYS A CA 1
ATOM 1030 C C . LYS A 1 134 ? -6.690 8.383 -9.552 1.00 74.88 134 LYS A C 1
ATOM 1032 O O . LYS A 1 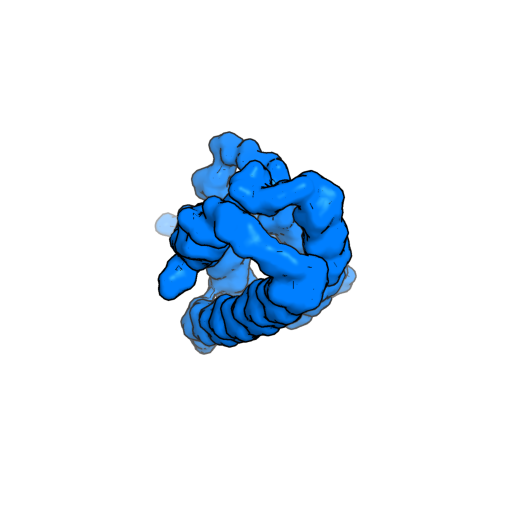134 ? -6.140 8.322 -8.456 1.00 74.88 134 LYS A O 1
ATOM 1037 N N . VAL A 1 135 ? -7.650 9.270 -9.830 1.00 76.12 135 VAL A N 1
ATOM 1038 C CA . VAL A 1 135 ? -8.183 10.242 -8.857 1.00 76.12 135 VAL A CA 1
ATOM 1039 C C . VAL A 1 135 ? -8.848 9.540 -7.669 1.00 76.12 135 VAL A C 1
ATOM 1041 O O . VAL A 1 135 ? -8.741 10.019 -6.546 1.00 76.12 135 VAL A O 1
ATOM 1044 N N . SER A 1 136 ? -9.477 8.388 -7.898 1.00 84.69 136 SER A N 1
ATOM 1045 C CA . SER A 1 136 ? -10.220 7.618 -6.893 1.00 84.69 136 SER A CA 1
ATOM 1046 C C . SER A 1 136 ? -9.431 6.431 -6.340 1.00 84.69 136 SER A C 1
ATOM 1048 O O . SER A 1 136 ? -9.954 5.650 -5.550 1.00 84.69 136 SER A O 1
ATOM 1050 N N . PHE A 1 137 ? -8.172 6.263 -6.741 1.00 87.62 137 PHE A N 1
ATOM 1051 C CA . PHE A 1 137 ? -7.401 5.067 -6.413 1.00 87.62 137 PHE A CA 1
ATOM 1052 C C . PHE A 1 137 ? -7.162 4.896 -4.905 1.00 87.62 137 PHE A C 1
ATOM 1054 O O . PHE A 1 137 ? -7.264 3.790 -4.377 1.00 87.62 137 PHE A O 1
ATOM 1061 N N . LEU A 1 138 ? -6.923 5.995 -4.180 1.00 90.31 138 LEU A N 1
ATOM 1062 C CA . LEU A 1 138 ? -6.829 5.944 -2.718 1.00 90.31 138 LEU A CA 1
ATOM 1063 C C . LEU A 1 138 ? -8.149 5.493 -2.081 1.00 90.31 138 LEU A C 1
ATOM 1065 O O . LEU A 1 138 ? -8.136 4.694 -1.147 1.00 90.31 138 LEU A O 1
ATOM 1069 N N . ASP A 1 139 ? -9.282 5.946 -2.614 1.00 92.12 139 ASP A N 1
ATOM 1070 C CA . ASP A 1 139 ? -10.599 5.575 -2.098 1.00 92.12 139 ASP A CA 1
ATOM 1071 C C . ASP A 1 139 ? -10.912 4.095 -2.345 1.00 92.12 139 ASP A C 1
ATOM 1073 O O . ASP A 1 139 ? -11.529 3.452 -1.500 1.00 92.12 139 ASP A O 1
ATOM 1077 N N . GLN A 1 140 ? -10.411 3.507 -3.435 1.00 91.25 140 GLN A N 1
ATOM 1078 C CA . GLN A 1 140 ? -10.502 2.061 -3.665 1.00 91.25 140 GLN A CA 1
ATOM 1079 C C . GLN A 1 140 ? -9.713 1.264 -2.624 1.00 91.25 140 GLN A C 1
ATOM 1081 O O . GLN A 1 140 ? -10.212 0.270 -2.094 1.00 91.25 140 GLN A O 1
ATOM 1086 N N . LEU A 1 141 ? -8.489 1.703 -2.306 1.00 92.88 141 LEU A N 1
ATOM 1087 C CA . LEU A 1 141 ? -7.672 1.051 -1.283 1.00 92.88 141 LEU A CA 1
ATOM 1088 C C . LEU A 1 141 ? -8.315 1.175 0.102 1.00 92.88 141 LEU A C 1
ATOM 1090 O O . LEU A 1 141 ? -8.364 0.191 0.838 1.00 92.88 141 LEU A O 1
ATOM 1094 N N . ARG A 1 142 ? -8.854 2.353 0.436 1.00 93.69 142 ARG A N 1
ATOM 1095 C CA . ARG A 1 142 ? -9.612 2.589 1.675 1.00 93.69 142 ARG A CA 1
ATOM 1096 C C . ARG A 1 142 ? -10.836 1.693 1.768 1.00 93.69 142 ARG A C 1
ATOM 1098 O O . ARG A 1 142 ? -11.032 1.038 2.787 1.00 93.69 142 ARG A O 1
ATOM 1105 N N . HIS A 1 143 ? -11.607 1.605 0.686 1.00 91.88 143 HIS A N 1
ATOM 1106 C CA . HIS A 1 143 ? -12.772 0.735 0.609 1.00 91.88 143 HIS A CA 1
ATOM 1107 C C . HIS A 1 143 ? -12.396 -0.735 0.832 1.00 91.88 143 HIS A C 1
ATOM 1109 O O . HIS A 1 143 ? -13.007 -1.403 1.663 1.00 91.88 143 HIS A O 1
ATOM 1115 N N . ALA A 1 144 ? -11.347 -1.224 0.160 1.00 92.31 144 ALA A N 1
ATOM 1116 C CA . ALA A 1 144 ? -10.844 -2.583 0.354 1.00 92.31 144 ALA A CA 1
ATOM 1117 C C . ALA A 1 144 ? -10.367 -2.836 1.794 1.00 92.31 144 ALA A C 1
ATOM 1119 O O . ALA A 1 144 ? -10.532 -3.939 2.305 1.00 92.31 144 ALA A O 1
ATOM 1120 N N . ALA A 1 145 ? -9.800 -1.818 2.445 1.00 90.94 145 ALA A N 1
ATOM 1121 C CA . ALA A 1 145 ? -9.340 -1.858 3.829 1.00 90.94 145 ALA A CA 1
ATOM 1122 C C . ALA A 1 145 ? -10.461 -1.698 4.875 1.00 90.94 145 ALA A C 1
ATOM 1124 O O . ALA A 1 145 ? -10.178 -1.748 6.070 1.00 90.94 145 ALA A O 1
ATOM 1125 N N . GLY A 1 146 ? -11.712 -1.473 4.458 1.00 89.75 146 GLY A N 1
ATOM 1126 C CA . GLY A 1 146 ? -12.817 -1.179 5.373 1.00 89.75 146 GLY A CA 1
ATOM 1127 C C . GLY A 1 146 ? -12.713 0.192 6.054 1.00 89.75 146 GLY A C 1
ATOM 1128 O O . GLY A 1 146 ? -13.399 0.435 7.045 1.00 89.75 146 GLY A O 1
ATOM 1129 N N . ILE A 1 147 ? -11.872 1.096 5.539 1.00 88.69 147 ILE A N 1
ATOM 1130 C CA . ILE A 1 147 ? -11.767 2.473 6.023 1.00 88.69 147 ILE A CA 1
ATOM 1131 C C . ILE A 1 147 ? -12.927 3.255 5.415 1.00 88.69 147 ILE A C 1
ATOM 1133 O O . ILE A 1 147 ? -12.941 3.561 4.220 1.00 88.69 147 ILE A O 1
ATOM 1137 N N . THR A 1 148 ? -13.926 3.567 6.235 1.00 78.50 148 THR A N 1
ATOM 1138 C CA . THR A 1 148 ? -14.998 4.474 5.829 1.00 78.50 148 THR A CA 1
ATOM 1139 C C . THR A 1 148 ? -14.428 5.878 5.650 1.00 78.50 148 THR A C 1
ATOM 1141 O O . THR A 1 148 ? -13.649 6.306 6.506 1.00 78.50 148 THR A O 1
ATOM 1144 N N . PRO A 1 149 ? -14.817 6.619 4.594 1.00 61.97 149 PRO A N 1
ATOM 1145 C CA . PRO A 1 149 ? -14.536 8.045 4.526 1.00 61.97 149 PRO A CA 1
ATOM 1146 C C . PRO A 1 149 ? -15.044 8.668 5.819 1.00 61.97 149 PRO A C 1
ATOM 1148 O O . PRO A 1 149 ? -16.190 8.409 6.206 1.00 61.97 149 PRO A O 1
ATOM 1151 N N . ASP A 1 150 ? -14.184 9.419 6.503 1.00 56.16 150 ASP A N 1
ATOM 1152 C CA . ASP A 1 150 ? -14.572 10.133 7.710 1.00 56.16 150 ASP A CA 1
ATOM 1153 C C . ASP A 1 150 ? -15.808 10.958 7.343 1.00 56.16 150 ASP A C 1
ATOM 1155 O O . ASP A 1 150 ? -15.752 11.850 6.492 1.00 56.16 150 ASP A O 1
ATOM 1159 N N . SER A 1 151 ? -16.965 10.579 7.885 1.00 43.72 151 SER A N 1
ATOM 1160 C CA . SER A 1 151 ? -18.203 11.329 7.696 1.00 43.72 151 SER A CA 1
ATOM 1161 C C . SER A 1 151 ? -18.117 12.539 8.618 1.00 43.72 151 SER A C 1
ATOM 1163 O O . SER A 1 151 ? -18.776 12.598 9.651 1.00 43.72 151 SER A O 1
ATOM 1165 N N . GLY A 1 152 ? -17.208 13.457 8.294 1.00 29.88 152 GLY A N 1
ATOM 1166 C CA . GLY A 1 152 ? -17.120 14.755 8.938 1.00 29.88 152 GLY A CA 1
ATOM 1167 C C . GLY A 1 152 ? -18.292 15.640 8.486 1.00 29.88 152 GLY A C 1
ATOM 1168 O O . GLY A 1 152 ? -18.646 15.580 7.306 1.00 29.88 152 GLY A O 1
ATOM 1169 N N . PRO A 1 153 ? -18.911 16.409 9.402 1.00 38.94 153 PRO A N 1
ATOM 1170 C CA . PRO A 1 153 ? -20.053 17.287 9.125 1.00 38.94 153 PRO A CA 1
ATOM 1171 C C . PRO A 1 153 ? -19.736 18.455 8.181 1.00 38.94 153 PRO A C 1
ATOM 1173 O O . PRO A 1 153 ? -18.567 18.905 8.148 1.00 38.94 153 PRO A O 1
#

pLDDT: mean 71.16, std 18.67, range [29.88, 96.06]

Foldseek 3Di:
DDPVVVVVVVPPDDDDDDPVVVVVVVVVVVVVVVVVVVVVVVVLVVVLCVQQPPHAAPRSLLSNLVSLLVVVVVDPQLCVVPDDPVVVVVVLVVCLVVQLVVQLVRADDPCSSVLSNVLSVLSCPCSDPNDPCSVCSSVVNCVSRVNDDPPDD

Radius of gyration: 18.88 Å; chains: 1; bounding box: 55×30×46 Å

Sequence (153 aa):
MPLPQLLSALGRNTEHGGDDLDRERCRSKERLLSAFGSYELAKIQSDLEAATEGLTGAARLDAVLAFIVRFQSQGTYSLSRLVEVDYVLDEVARVLPIMRRFIEKLLDGDDAPVVAATIVRVAVSPYLIEGDDKVSFLDQLRHAAGITPDSGP